Protein AF-A0A1U9JNX7-F1 (afdb_monomer_lite)

Secondary structure (DSSP, 8-state):
-EEEEEEEEE-TT-SSPEEEEEEEEEEETTEEEEEEEE-HHHHTSSS---SBTTTB-S-SSEEEEEEEEGGGTHHHIIIIITTS-TT--------SSS-SEEEEETTEEEEEEE--

pLDDT: mean 70.61, std 17.63, rang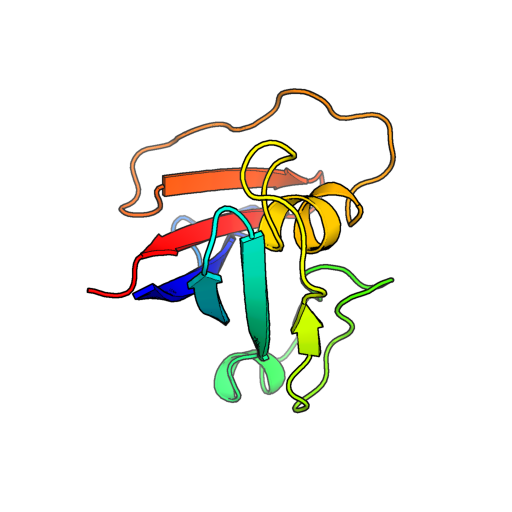e [29.36, 93.06]

Sequence (116 aa):
MIREMYAGLLVPGQQTADAVALIKFEQHNGFEEGTLAYGRQYLSCAHPIALNPAYLPLSPEVFAMPRTRTRDGGALHLTLQNALPDAWGRLASLTNLSWRCCVTLPYYSYCLRSHA

Foldseek 3Di:
DKWKKFKFKFFPPDPDTDGFWIWIWDDDPQKIWTKIATDPVLLPDPDRDFLACVQGNSDRDIHTQDIDGVVVVHSCCCRNVVSDPPPDDDDFDDDDDQFDTWADDPGIIMTMHTDD

Structure (mmCIF, N/CA/C/O backbone):
data_AF-A0A1U9JNX7-F1
#
_entry.id   AF-A0A1U9JNX7-F1
#
loop_
_atom_site.group_PDB
_atom_site.id
_atom_site.type_symbol
_atom_site.label_atom_id
_atom_site.label_alt_id
_atom_site.label_comp_id
_atom_site.label_asym_id
_atom_site.label_entity_id
_atom_site.label_seq_id
_atom_site.pdbx_PDB_ins_code
_atom_site.Cartn_x
_atom_site.Cartn_y
_atom_site.Cartn_z
_atom_site.occupancy
_atom_site.B_iso_or_equiv
_atom_site.auth_seq_id
_atom_site.auth_comp_id
_atom_site.auth_asym_id
_atom_site.auth_atom_id
_atom_site.pdbx_PDB_model_num
ATOM 1 N N . MET A 1 1 ? 21.014 2.293 -3.783 1.00 75.44 1 MET A N 1
ATOM 2 C CA . MET A 1 1 ? 20.879 2.585 -2.331 1.00 75.44 1 MET A CA 1
ATOM 3 C C . MET A 1 1 ? 19.514 2.092 -1.905 1.00 75.44 1 MET A C 1
ATOM 5 O O . MET A 1 1 ? 18.554 2.445 -2.581 1.00 75.44 1 MET A O 1
ATOM 9 N N . ILE A 1 2 ? 19.439 1.275 -0.853 1.00 79.31 2 ILE A N 1
ATOM 10 C CA . ILE A 1 2 ? 18.167 0.736 -0.359 1.00 79.31 2 ILE A CA 1
ATOM 11 C C . ILE A 1 2 ? 17.679 1.612 0.793 1.00 79.31 2 ILE A C 1
ATOM 13 O O . ILE A 1 2 ? 18.457 1.945 1.687 1.00 79.31 2 ILE A O 1
ATOM 17 N N . ARG A 1 3 ? 16.406 2.001 0.757 1.00 82.19 3 ARG A N 1
ATOM 18 C CA . ARG A 1 3 ? 15.748 2.783 1.803 1.00 82.19 3 ARG A CA 1
ATOM 19 C C . ARG A 1 3 ? 14.436 2.122 2.183 1.00 82.19 3 ARG A C 1
ATOM 21 O O . ARG A 1 3 ? 13.626 1.802 1.323 1.00 82.19 3 ARG A O 1
ATOM 28 N N . GLU A 1 4 ? 14.197 1.991 3.477 1.00 83.31 4 GLU A N 1
ATOM 29 C CA . GLU A 1 4 ? 12.954 1.440 4.006 1.00 83.31 4 GLU A CA 1
ATOM 30 C C . GLU A 1 4 ? 12.125 2.544 4.672 1.00 83.31 4 GLU A C 1
ATOM 32 O O . GLU A 1 4 ? 12.652 3.482 5.281 1.00 83.31 4 GLU A O 1
ATOM 37 N N . MET A 1 5 ? 10.806 2.468 4.523 1.00 80.19 5 MET A N 1
ATOM 38 C CA . MET A 1 5 ? 9.856 3.432 5.065 1.00 80.19 5 MET A CA 1
ATOM 39 C C . MET A 1 5 ? 8.581 2.722 5.502 1.00 80.19 5 MET A C 1
ATOM 41 O O . MET A 1 5 ? 8.068 1.870 4.789 1.00 80.19 5 MET A O 1
ATOM 45 N N . TYR A 1 6 ? 8.019 3.112 6.636 1.00 79.94 6 TYR A N 1
ATOM 46 C CA . TYR A 1 6 ? 6.666 2.725 7.000 1.00 79.94 6 TYR A CA 1
ATOM 47 C C . TYR A 1 6 ? 5.658 3.667 6.350 1.00 79.94 6 TYR A C 1
ATOM 49 O O . TYR A 1 6 ? 5.824 4.890 6.397 1.00 79.94 6 TYR A O 1
ATOM 57 N N . ALA A 1 7 ? 4.598 3.088 5.797 1.00 79.81 7 ALA A N 1
ATOM 58 C CA . ALA A 1 7 ? 3.337 3.769 5.564 1.00 79.81 7 ALA A CA 1
ATOM 59 C C . ALA A 1 7 ? 2.447 3.570 6.786 1.00 79.81 7 ALA A C 1
ATOM 61 O O . ALA A 1 7 ? 2.281 2.454 7.279 1.00 79.81 7 ALA A O 1
ATOM 62 N N . GLY A 1 8 ? 1.891 4.669 7.267 1.00 77.81 8 GLY A N 1
ATOM 63 C CA . GLY A 1 8 ? 0.933 4.715 8.347 1.00 77.81 8 GLY A CA 1
ATOM 64 C C . GLY A 1 8 ? -0.396 5.301 7.899 1.00 77.81 8 GLY A C 1
ATOM 65 O O . GLY A 1 8 ? -0.465 6.023 6.903 1.00 77.81 8 GLY A O 1
ATOM 66 N N . LEU A 1 9 ? -1.441 4.980 8.648 1.00 74.62 9 LEU A N 1
ATOM 67 C CA . LEU A 1 9 ? -2.796 5.472 8.465 1.00 74.62 9 LEU A CA 1
ATOM 68 C C . LEU A 1 9 ? -3.260 6.127 9.763 1.00 74.62 9 LEU A C 1
ATOM 70 O O . LEU A 1 9 ? -3.118 5.554 10.835 1.00 74.62 9 LEU A O 1
ATOM 74 N N . LEU A 1 10 ? -3.821 7.319 9.657 1.00 72.25 10 LEU A N 1
ATOM 75 C CA . LEU A 1 10 ? -4.413 8.076 10.744 1.00 72.25 10 LEU A CA 1
ATOM 76 C C . LEU A 1 10 ? -5.897 8.253 10.431 1.00 72.25 10 LEU A C 1
ATOM 78 O O . LEU A 1 10 ? -6.254 9.044 9.562 1.00 72.25 10 LEU A O 1
ATOM 82 N N . VAL A 1 11 ? -6.776 7.513 11.099 1.00 70.56 11 VAL A N 1
ATOM 83 C CA . VAL A 1 11 ? -8.225 7.699 10.907 1.00 70.56 11 VAL A CA 1
ATOM 84 C C . VAL A 1 11 ? -8.748 8.906 11.710 1.00 70.56 1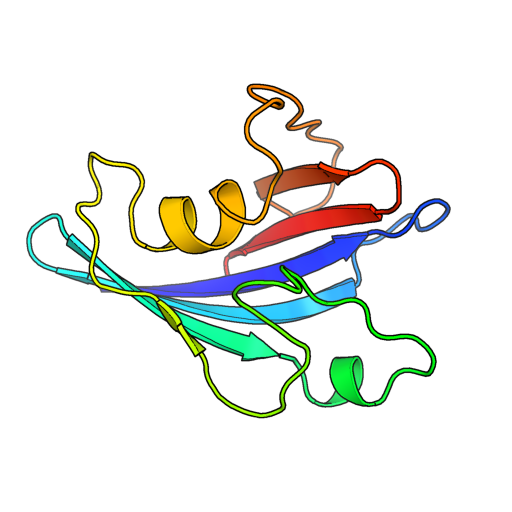1 VAL A C 1
ATOM 86 O O . VAL A 1 11 ? -8.141 9.295 12.711 1.00 70.56 11 VAL A O 1
ATOM 89 N N . PRO A 1 12 ? -9.873 9.529 11.308 1.00 67.50 12 PRO A N 1
ATOM 90 C CA . PRO A 1 12 ? -10.466 10.653 12.022 1.00 67.50 12 PRO A CA 1
ATOM 91 C C . PRO A 1 12 ? -10.746 10.283 13.480 1.00 67.50 12 PRO A C 1
ATOM 93 O O . PRO A 1 12 ? -11.372 9.265 13.764 1.00 67.50 12 PRO A O 1
ATOM 96 N N . GLY A 1 13 ? -10.271 11.113 14.408 1.00 67.25 13 GLY A N 1
ATOM 97 C CA . GLY A 1 13 ? -10.389 10.866 15.848 1.00 67.25 13 GLY A CA 1
ATOM 98 C C . GLY A 1 13 ? -9.213 10.105 16.471 1.00 67.25 13 GLY A C 1
ATOM 99 O O . GLY A 1 13 ? -9.127 10.054 17.697 1.00 67.25 13 GLY A O 1
ATOM 100 N N . GLN A 1 14 ? -8.272 9.576 15.680 1.00 66.19 14 GLN A N 1
ATOM 101 C CA . GLN A 1 14 ? -6.992 9.097 16.205 1.00 66.19 14 GLN A CA 1
ATOM 102 C C . GLN A 1 14 ? -5.990 10.243 16.378 1.00 66.19 14 GLN A C 1
ATOM 104 O O . GLN A 1 14 ? -5.951 11.195 15.602 1.00 66.19 14 GLN A O 1
ATOM 109 N N . GLN A 1 15 ? -5.145 10.115 17.402 1.00 67.62 15 GLN A N 1
ATOM 110 C CA . GLN A 1 15 ? -4.041 11.042 17.676 1.00 67.62 15 GLN A CA 1
ATOM 111 C C . GLN A 1 15 ? -2.704 10.553 17.096 1.00 67.62 15 GLN A C 1
ATOM 113 O O . GLN A 1 15 ? -1.758 11.328 16.981 1.00 67.62 15 GLN A O 1
ATOM 118 N N . THR A 1 16 ? -2.610 9.271 16.733 1.00 67.12 16 THR A N 1
ATOM 119 C CA . THR A 1 16 ? -1.386 8.628 16.242 1.00 67.12 16 THR A CA 1
ATOM 120 C C . THR A 1 16 ? -1.685 7.767 15.028 1.00 67.12 16 THR A C 1
ATOM 122 O O . THR A 1 16 ? -2.687 7.060 15.020 1.00 67.12 16 THR A O 1
ATOM 125 N N . ALA A 1 17 ? -0.803 7.809 14.028 1.00 70.69 17 ALA A N 1
ATOM 126 C CA . ALA A 1 17 ? -0.918 6.958 12.852 1.00 70.69 17 ALA A CA 1
ATOM 127 C C . ALA A 1 17 ? -0.519 5.512 13.187 1.00 70.69 17 ALA A C 1
ATOM 129 O O . ALA A 1 17 ? 0.559 5.282 13.744 1.00 70.69 17 ALA A O 1
ATOM 130 N N . ASP A 1 18 ? -1.350 4.556 12.788 1.00 74.06 18 ASP A N 1
ATOM 131 C CA . ASP A 1 18 ? -1.047 3.130 12.840 1.00 74.06 18 ASP A CA 1
ATOM 132 C C . ASP A 1 18 ? -0.112 2.769 11.688 1.00 74.06 18 ASP A C 1
ATOM 134 O O . ASP A 1 18 ? -0.351 3.170 10.553 1.00 74.06 18 ASP A O 1
ATOM 138 N N . ALA A 1 19 ? 0.960 2.015 11.941 1.00 79.56 19 ALA A N 1
ATOM 139 C CA . ALA A 1 19 ? 1.817 1.513 10.868 1.00 79.56 19 ALA A CA 1
ATOM 140 C C . ALA A 1 19 ? 1.085 0.398 10.103 1.00 79.56 19 ALA A C 1
ATOM 142 O O . ALA A 1 19 ? 0.796 -0.658 10.663 1.00 79.56 19 ALA A O 1
ATOM 143 N N . VAL A 1 20 ? 0.798 0.626 8.820 1.00 84.69 20 VAL A N 1
ATOM 144 C CA . VAL A 1 20 ? -0.060 -0.256 8.011 1.00 84.69 20 VAL A CA 1
ATOM 145 C C . VAL A 1 20 ? 0.700 -1.055 6.965 1.00 84.69 20 VAL A C 1
ATOM 147 O O . VAL A 1 20 ? 0.283 -2.156 6.613 1.00 84.69 20 VAL A O 1
ATOM 150 N N . ALA A 1 21 ? 1.819 -0.528 6.469 1.00 86.69 21 ALA A N 1
ATOM 151 C CA . ALA A 1 21 ? 2.631 -1.188 5.456 1.00 86.69 21 ALA A CA 1
ATOM 152 C C . ALA A 1 21 ? 4.110 -0.819 5.587 1.00 86.69 21 ALA A C 1
ATOM 154 O O . ALA A 1 21 ? 4.465 0.262 6.061 1.00 86.69 21 ALA A O 1
ATOM 155 N N . LEU A 1 22 ? 4.973 -1.720 5.125 1.00 88.88 22 LEU A N 1
ATOM 156 C CA . LEU A 1 22 ? 6.389 -1.461 4.913 1.00 88.88 22 LEU A CA 1
ATOM 157 C C . LEU A 1 22 ? 6.628 -1.245 3.423 1.00 88.88 22 LEU A C 1
ATOM 159 O O . LEU A 1 22 ? 6.181 -2.024 2.582 1.00 88.88 22 LEU A O 1
ATOM 163 N N . ILE A 1 23 ? 7.367 -0.191 3.121 1.00 85.88 23 ILE A N 1
ATOM 164 C CA . ILE A 1 23 ? 7.760 0.199 1.783 1.00 85.88 23 ILE A CA 1
ATOM 165 C C . ILE A 1 23 ? 9.279 0.120 1.699 1.00 85.88 23 ILE A C 1
ATOM 167 O O . ILE A 1 23 ? 9.987 0.665 2.546 1.00 85.88 23 ILE A O 1
ATOM 171 N N . LYS A 1 24 ? 9.783 -0.554 0.672 1.00 89.31 24 LYS A N 1
ATOM 172 C CA . LYS A 1 24 ? 11.211 -0.633 0.369 1.00 89.31 24 LYS A CA 1
ATOM 173 C C . LYS A 1 24 ? 11.457 0.015 -0.974 1.00 89.31 24 LYS A C 1
ATOM 175 O O . LYS A 1 24 ? 10.750 -0.292 -1.925 1.00 89.31 24 LYS A O 1
ATOM 180 N N . PHE A 1 25 ? 12.448 0.889 -1.032 1.00 84.50 25 PHE A N 1
ATOM 181 C CA . PHE A 1 25 ? 12.885 1.561 -2.241 1.00 84.50 25 PHE A CA 1
ATOM 182 C C . PHE A 1 25 ? 14.318 1.199 -2.556 1.00 84.50 25 PHE A C 1
ATOM 184 O O . PHE A 1 25 ? 15.172 1.167 -1.670 1.00 84.50 25 PHE A O 1
ATOM 191 N N . GLU A 1 26 ? 14.581 1.021 -3.838 1.00 88.38 26 GLU A N 1
ATOM 192 C CA . GLU A 1 26 ? 15.908 0.859 -4.390 1.00 88.38 26 GLU A CA 1
ATOM 193 C C . GLU A 1 26 ? 16.136 1.965 -5.412 1.00 88.38 26 GLU A C 1
ATOM 195 O O . GLU A 1 26 ? 15.405 2.101 -6.393 1.00 88.38 26 GLU A O 1
ATOM 200 N N . GLN A 1 27 ? 17.154 2.789 -5.168 1.00 84.56 27 GLN A N 1
ATOM 201 C CA . GLN A 1 27 ? 17.514 3.879 -6.067 1.00 84.56 27 GLN A CA 1
ATOM 202 C C . GLN A 1 27 ? 18.822 3.574 -6.797 1.00 84.56 27 GLN A C 1
ATOM 204 O O . GLN A 1 27 ? 19.870 3.402 -6.161 1.00 84.56 27 GLN A O 1
ATOM 209 N N . HIS A 1 28 ? 18.755 3.534 -8.130 1.00 85.50 28 HIS A N 1
ATOM 210 C CA . HIS A 1 28 ? 19.861 3.209 -9.032 1.00 85.50 28 HIS A CA 1
ATOM 211 C C . HIS A 1 28 ? 19.812 4.093 -10.291 1.00 85.50 28 HIS A C 1
ATOM 213 O O . HIS A 1 28 ? 18.810 4.142 -11.004 1.00 85.50 28 HIS A O 1
ATOM 219 N N . ASN A 1 29 ? 20.915 4.792 -10.591 1.00 87.56 29 ASN A N 1
ATOM 220 C CA . ASN A 1 29 ? 21.101 5.606 -11.806 1.00 87.56 29 ASN A CA 1
ATOM 221 C C . ASN A 1 29 ? 19.985 6.637 -12.082 1.00 87.56 29 ASN A C 1
ATOM 223 O O . ASN A 1 29 ? 19.560 6.810 -13.222 1.00 87.56 29 ASN A O 1
ATOM 227 N N . GLY A 1 30 ? 19.487 7.316 -11.042 1.00 85.44 30 GLY A N 1
ATOM 228 C CA . GLY A 1 30 ? 18.412 8.313 -11.179 1.00 85.44 30 GLY A CA 1
ATOM 229 C C . GLY A 1 30 ? 17.014 7.719 -11.395 1.00 85.44 30 GLY A C 1
ATOM 230 O O . GLY A 1 30 ? 16.080 8.451 -11.729 1.00 85.44 30 GLY A O 1
ATOM 231 N N . PHE A 1 31 ? 16.871 6.409 -11.205 1.00 86.69 31 PHE A N 1
ATOM 232 C CA . PHE A 1 31 ? 15.595 5.715 -11.112 1.00 86.69 31 PHE A CA 1
ATOM 233 C C . PHE A 1 31 ? 15.392 5.196 -9.696 1.00 86.69 31 PHE A C 1
ATOM 235 O O . PHE A 1 31 ? 16.355 4.876 -8.999 1.00 86.69 31 PHE A O 1
ATOM 242 N N . GLU A 1 32 ? 14.132 5.099 -9.312 1.00 85.81 32 GLU A N 1
ATOM 243 C CA . GLU A 1 32 ? 13.670 4.493 -8.078 1.00 85.81 32 GLU A CA 1
ATOM 244 C C . GLU A 1 32 ? 12.639 3.423 -8.431 1.00 85.81 32 GLU A C 1
ATOM 246 O O . GLU A 1 32 ? 11.761 3.644 -9.265 1.00 85.81 32 GLU A O 1
ATOM 251 N N . GLU A 1 33 ? 12.763 2.264 -7.812 1.00 88.81 33 GLU A N 1
ATOM 252 C CA . GLU A 1 33 ? 11.781 1.185 -7.829 1.00 88.81 33 GLU A CA 1
ATOM 253 C C . GLU A 1 33 ? 11.588 0.679 -6.407 1.00 88.81 33 GLU A C 1
ATOM 255 O O . GLU A 1 33 ? 12.306 1.095 -5.494 1.00 88.81 33 GLU A O 1
ATOM 260 N N . GLY A 1 34 ? 10.603 -0.180 -6.180 1.00 88.69 34 GLY A N 1
ATOM 261 C CA . GLY A 1 34 ? 10.430 -0.695 -4.838 1.00 88.69 34 GLY A CA 1
ATOM 262 C C . GLY A 1 34 ? 9.314 -1.695 -4.677 1.00 88.69 34 GLY A C 1
ATOM 263 O O . GLY A 1 34 ? 8.689 -2.141 -5.633 1.00 88.69 34 GLY A O 1
ATOM 264 N N . THR A 1 35 ? 9.048 -2.023 -3.424 1.00 91.38 35 THR A N 1
ATOM 265 C CA . THR A 1 35 ? 7.987 -2.944 -3.041 1.00 91.38 35 THR A CA 1
ATOM 266 C C . THR A 1 35 ? 7.217 -2.424 -1.844 1.00 91.38 35 THR A C 1
ATOM 268 O O . THR A 1 35 ? 7.805 -1.808 -0.953 1.00 91.38 35 THR A O 1
ATOM 271 N N . LEU A 1 36 ? 5.928 -2.729 -1.786 1.00 89.94 36 LEU A N 1
ATOM 272 C CA . LEU A 1 36 ? 5.066 -2.442 -0.651 1.00 89.94 36 LEU A CA 1
ATOM 273 C C . LEU A 1 36 ? 4.452 -3.738 -0.133 1.00 89.94 36 LEU A C 1
ATOM 275 O O . LEU A 1 36 ? 3.923 -4.529 -0.907 1.00 89.94 36 LEU A O 1
ATOM 279 N N . ALA A 1 37 ? 4.487 -3.937 1.179 1.00 92.38 37 ALA A N 1
ATOM 280 C CA . ALA A 1 37 ? 3.820 -5.053 1.836 1.00 92.38 37 ALA A CA 1
ATOM 281 C C . ALA A 1 37 ? 2.982 -4.545 3.008 1.00 92.38 37 ALA A C 1
ATOM 283 O O . ALA A 1 37 ? 3.490 -3.819 3.867 1.00 92.38 37 ALA A O 1
ATOM 284 N N . TYR A 1 38 ? 1.714 -4.947 3.066 1.00 90.94 38 TYR A N 1
ATOM 285 C CA . TYR A 1 38 ? 0.875 -4.672 4.227 1.00 90.94 38 TYR A CA 1
ATOM 286 C C . TYR A 1 38 ? 1.377 -5.429 5.460 1.00 90.94 38 TYR A C 1
ATOM 288 O O . TYR A 1 38 ? 1.823 -6.576 5.390 1.00 90.94 38 TYR A O 1
ATOM 296 N N . GLY A 1 39 ? 1.285 -4.785 6.620 1.00 90.50 39 GLY A N 1
ATOM 297 C CA . GLY A 1 39 ? 1.582 -5.417 7.894 1.00 90.50 39 GLY A CA 1
ATOM 298 C C . GLY A 1 39 ? 0.580 -6.536 8.174 1.00 90.50 39 GLY A C 1
ATOM 299 O O . GLY A 1 39 ? -0.628 -6.330 8.108 1.00 90.50 39 GLY A O 1
ATOM 300 N N . ARG A 1 40 ? 1.066 -7.722 8.551 1.00 90.88 40 ARG A N 1
ATOM 301 C CA . ARG A 1 40 ? 0.195 -8.869 8.871 1.00 90.88 40 ARG A CA 1
ATOM 302 C C . ARG A 1 40 ? -0.802 -8.551 9.986 1.00 90.88 40 ARG A C 1
ATOM 304 O O . ARG A 1 40 ? -1.955 -8.942 9.900 1.00 90.88 40 ARG A O 1
ATOM 311 N N . GLN A 1 41 ? -0.357 -7.825 11.013 1.00 87.06 41 GLN A N 1
ATOM 312 C CA . GLN A 1 41 ? -1.221 -7.386 12.113 1.00 87.06 41 GLN A CA 1
ATOM 313 C C . GLN A 1 41 ? -2.305 -6.421 11.630 1.00 87.06 41 GLN A C 1
ATOM 315 O O . GLN A 1 41 ? -3.445 -6.535 12.061 1.00 87.06 41 GLN A O 1
ATOM 320 N N . TYR A 1 42 ? -1.957 -5.530 10.698 1.00 85.69 42 TYR A N 1
ATOM 321 C CA . TYR A 1 42 ? -2.891 -4.578 10.113 1.00 85.69 42 TYR A CA 1
ATOM 322 C C . TYR A 1 42 ? -3.976 -5.276 9.284 1.00 85.69 42 TYR A C 1
ATOM 324 O O . TYR A 1 42 ? -5.155 -4.979 9.440 1.00 85.69 42 TYR A O 1
ATOM 332 N N . LEU A 1 43 ? -3.599 -6.265 8.465 1.00 88.94 43 LEU A N 1
ATOM 333 C CA . LEU A 1 43 ? -4.553 -7.074 7.692 1.00 88.94 43 LEU A CA 1
ATOM 334 C C . LEU A 1 43 ? -5.515 -7.884 8.576 1.00 88.94 43 LEU A C 1
ATOM 336 O O . LEU A 1 43 ? -6.622 -8.184 8.142 1.00 88.94 43 LEU A O 1
ATOM 340 N N . SER A 1 44 ? -5.103 -8.224 9.799 1.00 87.94 44 SER A N 1
ATOM 341 C CA . SER A 1 44 ? -5.929 -8.942 10.777 1.00 87.94 44 SER A CA 1
ATOM 342 C C . SER A 1 44 ? -6.799 -8.032 11.655 1.00 87.94 44 SER A C 1
ATOM 344 O O . SER A 1 44 ? -7.522 -8.538 12.514 1.00 87.94 44 SER A O 1
ATOM 346 N N . CYS A 1 45 ? -6.729 -6.705 11.502 1.00 85.38 45 CYS A N 1
ATOM 347 C CA . CYS A 1 45 ? -7.609 -5.788 12.228 1.00 85.38 45 CYS A CA 1
ATOM 348 C C . CYS A 1 45 ? -9.077 -5.982 11.810 1.00 85.38 45 CYS A C 1
ATOM 350 O O . CYS A 1 45 ? -9.369 -6.510 10.744 1.00 85.38 45 CYS A O 1
ATOM 352 N N . ALA A 1 46 ? -10.021 -5.525 12.641 1.00 80.44 46 ALA A N 1
ATOM 353 C CA . ALA A 1 46 ? -11.451 -5.698 12.364 1.00 80.44 46 ALA A CA 1
ATOM 354 C C . ALA A 1 46 ? -11.921 -4.947 11.102 1.00 80.44 46 ALA A C 1
ATOM 356 O O . ALA A 1 46 ? -12.801 -5.423 10.393 1.00 80.44 46 ALA A O 1
ATOM 357 N N . HIS A 1 47 ? -11.331 -3.780 10.824 1.00 80.12 47 HIS A N 1
ATOM 358 C CA . HIS A 1 47 ? -11.707 -2.921 9.698 1.00 80.12 47 HIS A CA 1
ATOM 359 C C . HIS A 1 47 ? -10.454 -2.311 9.042 1.00 80.12 47 HIS A C 1
ATOM 361 O O . HIS A 1 47 ? -10.187 -1.121 9.219 1.00 80.12 47 HIS A O 1
ATOM 367 N N . PRO A 1 48 ? -9.633 -3.115 8.340 1.00 82.06 48 PRO A N 1
ATOM 368 C CA . PRO A 1 48 ? -8.470 -2.604 7.630 1.00 82.06 48 PRO A CA 1
ATOM 369 C C . PRO A 1 48 ? -8.918 -1.742 6.448 1.00 82.06 48 PRO A C 1
ATOM 371 O O . PRO A 1 48 ? -9.937 -2.004 5.810 1.00 82.06 48 PRO A O 1
ATOM 374 N N . ILE A 1 49 ? -8.138 -0.711 6.142 1.00 80.69 49 ILE A N 1
ATOM 375 C CA . ILE A 1 49 ? -8.402 0.234 5.058 1.00 80.69 49 ILE A CA 1
ATOM 376 C C . ILE A 1 49 ? -7.256 0.123 4.052 1.00 80.69 49 ILE A C 1
ATOM 378 O O . ILE A 1 49 ? -6.082 0.199 4.410 1.00 80.69 49 ILE A O 1
ATOM 382 N N . ALA A 1 50 ? -7.587 -0.070 2.776 1.00 80.75 50 ALA A N 1
ATOM 383 C CA . ALA A 1 50 ? -6.577 -0.105 1.725 1.00 80.75 50 ALA A CA 1
ATOM 384 C C . ALA A 1 50 ? -5.885 1.263 1.587 1.00 80.75 50 ALA A C 1
ATOM 386 O O . ALA A 1 50 ? -6.541 2.306 1.595 1.00 80.75 50 ALA A O 1
ATOM 387 N N . LEU A 1 51 ? -4.564 1.258 1.385 1.00 75.38 51 LEU A N 1
ATOM 388 C CA . LEU A 1 51 ? -3.787 2.447 1.020 1.00 75.38 51 LEU A CA 1
ATOM 389 C C . LEU A 1 51 ? -4.187 3.012 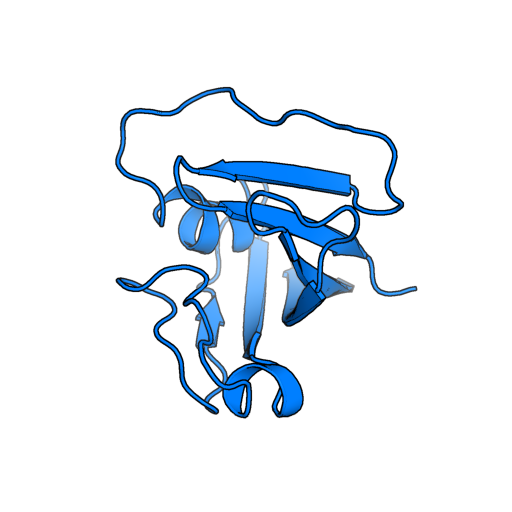-0.351 1.00 75.38 51 LEU A C 1
ATOM 391 O O . LEU A 1 51 ? -3.997 4.190 -0.627 1.00 75.38 51 LEU A O 1
ATOM 395 N N . ASN A 1 52 ? -4.686 2.154 -1.236 1.00 76.06 52 ASN A N 1
ATOM 396 C CA . ASN A 1 52 ? -5.202 2.533 -2.540 1.00 76.06 52 ASN A CA 1
ATOM 397 C C . ASN A 1 52 ? -6.042 1.363 -3.067 1.00 76.06 52 ASN A C 1
ATOM 399 O O . ASN A 1 52 ? -5.469 0.426 -3.607 1.00 76.06 52 ASN A O 1
ATOM 403 N N . PRO A 1 53 ? -7.375 1.359 -2.936 1.00 76.19 53 PRO A N 1
ATOM 404 C CA . PRO A 1 53 ? -8.189 0.221 -3.367 1.00 76.19 53 PRO A CA 1
ATOM 405 C C . PRO A 1 53 ? -7.994 -0.176 -4.840 1.00 76.19 53 PRO A C 1
ATOM 407 O O . PRO A 1 53 ? -8.177 -1.342 -5.176 1.00 76.19 53 PRO A O 1
ATOM 410 N N . ALA A 1 54 ? -7.620 0.774 -5.708 1.00 73.88 54 ALA A N 1
ATOM 411 C CA . ALA A 1 54 ? -7.460 0.541 -7.141 1.00 73.88 54 ALA A CA 1
ATOM 412 C C . ALA A 1 54 ? -6.104 -0.083 -7.517 1.00 73.88 54 ALA A C 1
ATOM 414 O O . ALA A 1 54 ? -6.048 -0.868 -8.460 1.00 73.88 54 ALA A O 1
ATOM 415 N N . TYR A 1 55 ? -5.023 0.230 -6.792 1.00 75.19 55 TYR A N 1
ATOM 416 C CA . TYR A 1 55 ? -3.667 -0.231 -7.147 1.00 75.19 55 TYR A CA 1
ATOM 417 C C . TYR A 1 55 ? -2.911 -0.943 -6.014 1.00 75.19 55 TYR A C 1
ATOM 419 O O . TYR A 1 55 ? -1.939 -1.645 -6.268 1.00 75.19 55 TYR A O 1
ATOM 427 N N . LEU A 1 56 ? -3.354 -0.782 -4.768 1.00 80.25 56 LEU A N 1
ATOM 428 C CA . LEU A 1 56 ? -2.845 -1.439 -3.561 1.00 80.25 56 LEU A CA 1
ATOM 429 C C . LEU A 1 56 ? -4.027 -1.984 -2.732 1.00 80.25 56 LEU A C 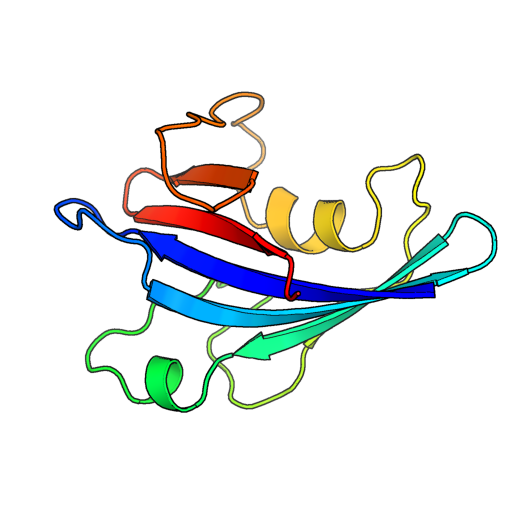1
ATOM 431 O O . LEU A 1 56 ? -4.248 -1.522 -1.606 1.00 80.25 56 LEU A O 1
ATOM 435 N N . PRO A 1 57 ? -4.842 -2.914 -3.260 1.00 86.12 57 PRO A N 1
ATOM 436 C CA . PRO A 1 57 ? -5.910 -3.533 -2.480 1.00 86.12 57 PRO A CA 1
ATOM 437 C C . PRO A 1 57 ? -5.338 -4.262 -1.257 1.00 86.12 57 PRO A C 1
ATOM 439 O O . PRO A 1 57 ? -4.165 -4.630 -1.226 1.00 86.12 57 PRO A O 1
ATOM 442 N N . LEU A 1 58 ? -6.165 -4.484 -0.234 1.00 87.75 58 LEU A N 1
ATOM 443 C CA . LEU A 1 58 ? -5.751 -5.259 0.937 1.00 87.75 58 LEU A CA 1
ATOM 444 C C . LEU A 1 58 ? -5.402 -6.687 0.510 1.00 87.75 58 LEU A C 1
ATOM 446 O O . LEU A 1 58 ? -6.278 -7.467 0.146 1.00 87.75 58 LEU A O 1
ATOM 450 N N . SER A 1 59 ? -4.115 -7.012 0.552 1.00 92.00 59 SER A N 1
ATOM 451 C CA . SER A 1 59 ? -3.585 -8.326 0.202 1.00 92.00 59 SER A CA 1
ATOM 452 C C . SER A 1 59 ? -2.366 -8.631 1.074 1.00 92.00 59 SER A C 1
ATOM 454 O O . SER A 1 59 ? -1.603 -7.711 1.384 1.00 92.00 59 SER A O 1
ATOM 456 N N . PRO A 1 60 ? -2.152 -9.898 1.473 1.00 92.00 60 PRO A N 1
ATOM 457 C CA . PRO A 1 60 ? -0.909 -10.323 2.115 1.00 92.00 60 PRO A CA 1
ATOM 458 C C . PRO A 1 60 ? 0.285 -10.359 1.148 1.00 92.00 60 PRO A C 1
ATOM 460 O O . PRO A 1 60 ? 1.413 -10.575 1.591 1.00 92.00 60 PRO A O 1
ATOM 463 N N . GLU A 1 61 ? 0.051 -10.191 -0.154 1.00 93.06 61 GLU A N 1
ATOM 464 C CA . GLU A 1 61 ? 1.096 -10.201 -1.173 1.00 93.06 61 GLU A CA 1
ATOM 465 C C . GLU A 1 61 ? 1.943 -8.923 -1.167 1.00 93.06 61 GLU A C 1
ATOM 467 O O . GLU A 1 61 ? 1.542 -7.859 -0.689 1.00 93.06 61 GLU A O 1
ATOM 472 N N . VAL A 1 62 ? 3.149 -9.046 -1.721 1.00 91.56 62 VAL A N 1
ATOM 473 C CA . VAL A 1 62 ? 4.054 -7.918 -1.930 1.00 91.56 62 VAL A CA 1
ATOM 474 C C . VAL A 1 62 ? 3.720 -7.267 -3.266 1.00 91.56 62 VAL A C 1
ATOM 476 O O . VAL A 1 62 ? 3.812 -7.898 -4.317 1.00 91.56 62 VAL A O 1
ATOM 479 N N . PHE A 1 63 ? 3.382 -5.985 -3.232 1.00 89.25 63 PHE A N 1
ATOM 480 C CA . PHE A 1 63 ? 3.131 -5.183 -4.420 1.00 89.25 63 PHE A CA 1
ATOM 481 C C . PHE A 1 63 ? 4.439 -4.616 -4.957 1.00 89.25 63 PHE A C 1
ATOM 483 O O . PHE A 1 63 ? 5.174 -3.946 -4.230 1.00 89.25 63 PHE A O 1
ATOM 490 N N . ALA A 1 64 ? 4.719 -4.847 -6.237 1.00 88.31 64 ALA A N 1
ATOM 491 C CA . ALA A 1 64 ? 5.826 -4.196 -6.921 1.00 88.31 64 ALA A CA 1
ATOM 492 C C . ALA A 1 64 ? 5.435 -2.761 -7.299 1.00 88.31 64 ALA A C 1
ATOM 494 O O . ALA A 1 64 ? 4.401 -2.531 -7.925 1.00 88.31 64 ALA A O 1
ATOM 495 N N . MET A 1 65 ? 6.281 -1.797 -6.947 1.00 85.19 65 MET A N 1
ATOM 496 C CA . MET A 1 65 ? 6.181 -0.426 -7.428 1.00 85.19 65 MET A CA 1
ATOM 497 C C . MET A 1 65 ? 7.112 -0.269 -8.632 1.00 85.19 65 MET A C 1
ATOM 499 O O . MET A 1 65 ? 8.326 -0.461 -8.497 1.00 85.19 65 MET A O 1
ATOM 503 N N . PRO A 1 66 ? 6.567 0.061 -9.812 1.00 82.25 66 PRO A N 1
ATOM 504 C CA . PRO A 1 66 ? 7.327 0.044 -11.046 1.00 82.25 66 PRO A CA 1
ATOM 505 C C . PRO A 1 66 ? 8.428 1.102 -11.046 1.00 82.25 66 PRO A C 1
ATOM 507 O O . PRO A 1 66 ? 8.276 2.219 -10.537 1.00 82.25 66 PRO A O 1
ATOM 510 N N . ARG A 1 67 ? 9.540 0.745 -11.689 1.00 85.81 67 ARG A N 1
ATOM 511 C CA . ARG A 1 67 ? 10.702 1.611 -11.850 1.00 85.81 67 ARG A CA 1
ATOM 512 C C . ARG A 1 67 ? 10.323 2.930 -12.515 1.00 85.81 67 ARG A C 1
ATOM 514 O O . ARG A 1 67 ? 9.905 2.967 -13.669 1.00 85.81 67 ARG A O 1
ATOM 521 N N . THR A 1 68 ? 10.548 4.018 -11.793 1.00 84.00 68 THR A N 1
ATOM 522 C CA . THR A 1 68 ? 10.190 5.378 -12.193 1.00 84.00 68 THR A CA 1
ATOM 523 C C . THR A 1 68 ? 11.392 6.296 -12.017 1.00 84.00 68 THR A C 1
ATOM 525 O O . THR A 1 68 ? 12.252 6.084 -11.164 1.00 84.00 68 THR A O 1
ATOM 528 N N . ARG A 1 69 ? 11.508 7.327 -12.850 1.00 81.81 69 ARG A N 1
ATOM 529 C CA . ARG A 1 69 ? 12.592 8.308 -12.728 1.00 81.81 69 ARG A CA 1
ATOM 530 C C . ARG A 1 69 ? 12.440 9.101 -11.430 1.00 81.81 69 ARG A C 1
ATOM 532 O O . ARG A 1 69 ? 11.378 9.651 -11.157 1.00 81.81 69 ARG A O 1
ATOM 539 N N . THR A 1 70 ? 13.520 9.236 -10.663 1.00 80.56 70 THR A N 1
ATOM 540 C CA . THR A 1 70 ? 13.510 9.978 -9.390 1.00 80.56 70 THR A CA 1
ATOM 541 C C . THR A 1 70 ? 13.131 11.449 -9.593 1.00 80.56 70 THR A C 1
ATOM 543 O O . THR A 1 70 ? 12.409 12.017 -8.781 1.00 80.56 70 THR A O 1
ATOM 546 N N . ARG A 1 71 ? 13.555 12.066 -10.709 1.00 78.12 71 ARG A N 1
ATOM 547 C CA . ARG A 1 71 ? 13.201 13.460 -11.048 1.00 78.12 71 ARG A CA 1
ATOM 548 C C . ARG A 1 71 ? 11.709 13.668 -11.334 1.00 78.12 71 ARG A C 1
ATOM 550 O O . ARG A 1 71 ? 11.229 14.784 -11.208 1.00 78.12 71 ARG A O 1
ATOM 557 N N . ASP A 1 72 ? 11.014 12.602 -11.727 1.00 75.38 72 ASP A N 1
ATOM 558 C CA . ASP A 1 72 ? 9.580 12.594 -12.024 1.00 75.38 72 ASP A CA 1
ATOM 559 C C . ASP A 1 72 ? 8.768 12.183 -10.770 1.00 75.38 72 ASP A C 1
ATOM 561 O O . ASP A 1 72 ? 7.589 11.863 -10.858 1.00 75.38 72 ASP A O 1
ATOM 565 N N . GLY A 1 73 ? 9.406 12.178 -9.587 1.00 66.69 73 GLY A N 1
ATOM 566 C CA . GLY A 1 73 ? 8.787 11.868 -8.295 1.00 66.69 73 GLY A CA 1
ATOM 567 C C . GLY A 1 73 ? 9.092 10.469 -7.745 1.00 66.69 73 GLY A C 1
ATOM 568 O O . GLY A 1 73 ? 8.771 10.201 -6.588 1.00 66.69 73 GLY A O 1
ATOM 569 N N . GLY A 1 74 ? 9.747 9.597 -8.520 1.00 75.12 74 GLY A N 1
ATOM 570 C CA . GLY A 1 74 ? 10.107 8.242 -8.083 1.00 75.12 74 GLY A CA 1
ATOM 571 C C . GLY A 1 74 ? 8.925 7.266 -8.030 1.00 75.12 74 GLY A C 1
ATOM 572 O O . GLY A 1 74 ? 7.802 7.589 -8.421 1.00 75.12 74 GLY A O 1
ATOM 573 N N . ALA A 1 75 ? 9.180 6.041 -7.570 1.00 72.75 75 ALA A N 1
ATOM 574 C CA . ALA A 1 75 ? 8.196 4.950 -7.572 1.00 72.75 75 ALA A CA 1
ATOM 575 C C . ALA A 1 75 ? 7.032 5.207 -6.600 1.00 72.75 75 ALA A C 1
ATOM 577 O O . ALA A 1 75 ? 5.910 4.728 -6.798 1.00 72.75 75 ALA A O 1
ATOM 578 N N . LEU A 1 76 ? 7.284 6.015 -5.567 1.00 67.19 76 LEU A N 1
ATOM 579 C CA . LEU A 1 76 ? 6.276 6.415 -4.593 1.00 67.19 76 LEU A CA 1
ATOM 580 C C . LEU A 1 76 ? 5.232 7.369 -5.199 1.00 67.19 76 LEU A C 1
ATOM 582 O O . LEU A 1 76 ? 4.053 7.275 -4.862 1.00 67.19 76 LEU A O 1
ATOM 586 N N . HIS A 1 77 ? 5.639 8.256 -6.115 1.00 62.75 77 HIS A N 1
ATOM 587 C CA . HIS A 1 77 ? 4.761 9.266 -6.712 1.00 62.75 77 HIS A CA 1
ATOM 588 C C . HIS A 1 77 ? 3.613 8.628 -7.500 1.00 62.75 77 HIS A C 1
ATOM 590 O O . HIS A 1 77 ? 2.455 8.928 -7.236 1.00 62.75 77 HIS A O 1
ATOM 596 N N . LEU A 1 78 ? 3.897 7.676 -8.390 1.00 57.03 78 LEU A N 1
ATOM 597 C CA . LEU A 1 78 ? 2.850 7.034 -9.191 1.00 57.03 78 LEU A CA 1
ATOM 598 C C . LEU A 1 78 ? 1.976 6.066 -8.386 1.00 57.03 78 LEU A C 1
ATOM 600 O O . LEU A 1 78 ? 0.807 5.909 -8.705 1.00 57.03 78 LEU A O 1
ATOM 604 N N . THR A 1 79 ? 2.498 5.436 -7.335 1.00 59.03 79 THR A N 1
ATOM 605 C CA . THR A 1 79 ? 1.739 4.414 -6.592 1.00 59.03 79 THR A CA 1
ATOM 606 C C . THR A 1 79 ? 0.819 5.028 -5.524 1.00 59.03 79 THR A C 1
ATOM 608 O O . THR A 1 79 ? -0.293 4.545 -5.305 1.00 59.03 79 THR A O 1
ATOM 611 N N . LEU A 1 80 ? 1.263 6.115 -4.875 1.00 57.50 80 LEU A N 1
ATOM 612 C CA . LEU A 1 80 ? 0.521 6.799 -3.807 1.00 57.50 80 LEU A CA 1
ATOM 613 C C . LEU A 1 80 ? -0.163 8.104 -4.251 1.00 57.50 80 LEU A C 1
ATOM 615 O O . LEU A 1 80 ? -1.182 8.436 -3.659 1.00 57.50 80 LEU A O 1
ATOM 619 N N . GLN A 1 81 ? 0.320 8.838 -5.268 1.00 51.69 81 GLN A N 1
ATOM 620 C CA . GLN A 1 81 ? -0.417 10.014 -5.780 1.00 51.69 81 GLN A CA 1
ATOM 621 C C . GLN A 1 81 ? -1.505 9.633 -6.790 1.00 51.69 81 GLN A C 1
ATOM 623 O O . GLN A 1 81 ? -2.580 10.213 -6.737 1.00 51.69 81 GLN A O 1
ATOM 628 N N . ASN A 1 82 ? -1.296 8.614 -7.636 1.00 48.25 82 ASN A N 1
ATOM 629 C CA . ASN A 1 82 ? -2.326 8.119 -8.576 1.00 48.25 82 ASN A CA 1
ATOM 630 C C . ASN A 1 82 ? -3.443 7.305 -7.878 1.00 48.25 82 ASN A C 1
ATOM 632 O O . ASN A 1 82 ? -4.424 6.899 -8.492 1.00 48.25 82 ASN A O 1
ATOM 636 N N . ALA A 1 83 ? -3.276 7.038 -6.578 1.00 45.34 83 ALA A N 1
ATOM 637 C CA . ALA A 1 83 ? -4.304 6.504 -5.682 1.00 45.34 83 ALA A CA 1
ATOM 638 C C . ALA A 1 83 ? -5.428 7.486 -5.379 1.00 45.34 83 ALA A C 1
ATOM 640 O O . ALA A 1 83 ? -6.465 7.111 -4.833 1.00 45.34 83 ALA A O 1
ATOM 641 N N . LEU A 1 84 ? -5.154 8.760 -5.626 1.00 43.53 84 LEU A N 1
ATOM 642 C CA . LEU A 1 84 ? -5.985 9.865 -5.220 1.00 43.53 84 LEU A CA 1
ATOM 643 C C . LEU A 1 84 ? -6.697 10.355 -6.480 1.00 43.53 84 LEU A C 1
ATOM 645 O O . LEU A 1 84 ? -6.043 10.504 -7.511 1.00 43.53 84 LEU A O 1
ATOM 649 N N . PRO A 1 85 ? -8.018 10.590 -6.436 1.00 38.25 85 PRO A N 1
ATOM 650 C CA . PRO A 1 85 ? -8.713 11.179 -7.573 1.00 38.25 85 PRO A CA 1
ATOM 651 C C . PRO A 1 85 ? 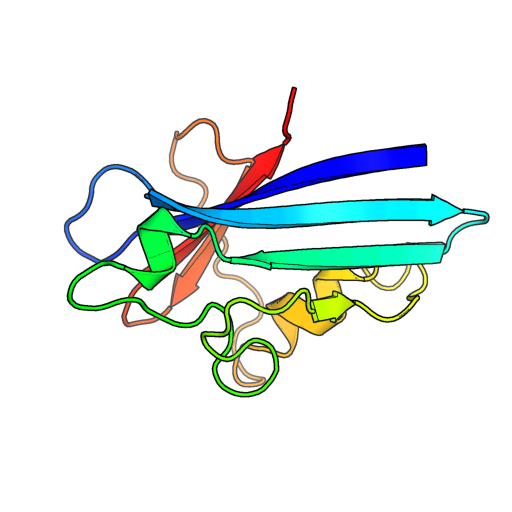-8.010 12.484 -7.984 1.00 38.25 85 PRO A C 1
ATOM 653 O O . PRO A 1 85 ? -7.635 13.268 -7.110 1.00 38.25 85 PRO A O 1
ATOM 656 N N . ASP A 1 86 ? -7.852 12.698 -9.297 1.00 40.41 86 ASP A N 1
ATOM 657 C CA . ASP A 1 86 ? -7.075 13.739 -10.008 1.00 40.41 86 ASP A CA 1
ATOM 658 C C . ASP A 1 86 ? -7.145 15.195 -9.486 1.00 40.41 86 ASP A C 1
ATOM 660 O O . ASP A 1 86 ? -6.437 16.075 -9.973 1.00 40.41 86 ASP A O 1
ATOM 664 N N . ALA A 1 87 ? -7.990 15.510 -8.509 1.00 29.36 87 ALA A N 1
ATOM 665 C CA . ALA A 1 87 ? -8.307 16.876 -8.126 1.00 29.36 87 ALA A CA 1
ATOM 666 C C . ALA A 1 87 ? -7.382 17.518 -7.067 1.00 29.36 87 ALA A C 1
ATOM 668 O O . ALA A 1 87 ? -7.450 18.736 -6.901 1.00 29.36 87 ALA A O 1
ATOM 669 N N . TRP A 1 88 ? -6.573 16.791 -6.285 1.00 45.31 88 TRP A N 1
ATOM 670 C CA . TRP A 1 88 ? -6.117 17.322 -4.975 1.00 45.31 88 TRP A CA 1
ATOM 671 C C . TRP A 1 88 ? -4.623 17.619 -4.840 1.00 45.31 88 TRP A C 1
ATOM 673 O O . TRP A 1 88 ? -3.963 17.257 -3.862 1.00 45.31 88 TRP A O 1
ATOM 683 N N . GLY A 1 89 ? -4.096 18.399 -5.781 1.00 30.36 89 GLY A N 1
ATOM 684 C CA . GLY A 1 89 ? -2.857 19.133 -5.550 1.00 30.36 89 GLY A CA 1
ATOM 685 C C . GLY A 1 89 ? -2.968 20.019 -4.298 1.00 30.36 89 GLY A C 1
ATOM 686 O O . GLY A 1 89 ? -3.705 20.999 -4.306 1.00 30.36 89 GLY A O 1
ATOM 687 N N . ARG A 1 90 ? -2.160 19.715 -3.269 1.00 37.75 90 ARG A N 1
ATOM 688 C CA . ARG A 1 90 ? -1.872 20.526 -2.057 1.00 37.75 90 ARG A CA 1
ATOM 689 C C . ARG A 1 90 ? -2.798 20.396 -0.838 1.00 37.75 90 ARG A C 1
ATOM 691 O O . ARG A 1 90 ? -3.322 21.401 -0.376 1.00 37.75 90 ARG A O 1
ATOM 698 N N . LEU A 1 91 ? -2.834 19.236 -0.182 1.00 34.84 91 LEU A N 1
ATOM 699 C CA . LEU A 1 91 ? -3.124 19.182 1.265 1.00 34.84 91 LEU A CA 1
ATOM 700 C C . LEU A 1 91 ? -2.231 18.153 1.975 1.00 34.84 91 LEU A C 1
ATOM 702 O O . LEU A 1 91 ? -2.674 17.090 2.403 1.00 34.84 91 LEU A O 1
ATOM 706 N N . ALA A 1 92 ? -0.945 18.493 2.100 1.00 35.94 92 ALA A N 1
ATOM 707 C CA . ALA A 1 92 ? -0.062 17.864 3.073 1.00 35.94 92 ALA A CA 1
ATOM 708 C C . ALA A 1 92 ? -0.026 18.736 4.333 1.00 35.94 92 ALA A C 1
ATOM 710 O O . ALA A 1 92 ? 0.782 19.658 4.437 1.00 35.94 92 ALA A O 1
ATOM 711 N N . SER A 1 93 ? -0.936 18.487 5.274 1.00 34.41 93 SER A N 1
ATOM 712 C CA . SER A 1 93 ? -0.885 19.139 6.584 1.00 34.41 93 SER A CA 1
ATOM 713 C C . SER A 1 93 ? 0.109 18.386 7.464 1.00 34.41 93 SER A C 1
ATOM 715 O O . SER A 1 93 ? -0.159 17.286 7.940 1.00 34.41 93 SER A O 1
ATOM 717 N N . LEU A 1 94 ? 1.289 18.979 7.648 1.00 39.34 94 LEU A N 1
ATOM 718 C CA . LEU A 1 94 ? 2.296 18.536 8.607 1.00 39.34 94 LEU A CA 1
ATOM 719 C C . LEU A 1 94 ? 1.838 18.928 10.015 1.00 39.34 94 LEU A C 1
ATOM 721 O O . LEU A 1 94 ? 1.915 20.098 10.383 1.00 39.34 94 LEU A O 1
ATOM 725 N N . THR A 1 95 ? 1.399 17.963 10.821 1.00 32.69 95 THR A N 1
ATOM 726 C CA . THR A 1 95 ? 1.223 18.179 12.262 1.00 32.69 95 THR A CA 1
ATOM 727 C C . THR A 1 95 ? 2.088 17.194 13.038 1.00 32.69 95 THR A C 1
ATOM 729 O O . THR A 1 95 ? 1.794 16.006 13.094 1.00 32.69 95 THR A O 1
ATOM 732 N N . ASN A 1 96 ? 3.186 17.725 13.577 1.00 35.84 96 ASN A N 1
ATOM 733 C CA . ASN A 1 96 ? 3.965 17.293 14.744 1.00 35.84 96 ASN A CA 1
ATOM 734 C C . ASN A 1 96 ? 3.821 15.833 15.230 1.00 35.84 96 ASN A C 1
ATOM 736 O O . ASN A 1 96 ? 3.491 15.564 16.380 1.00 35.84 96 ASN A O 1
ATOM 740 N N . LEU A 1 97 ? 4.115 14.882 14.353 1.00 43.25 97 LEU A N 1
ATOM 741 C CA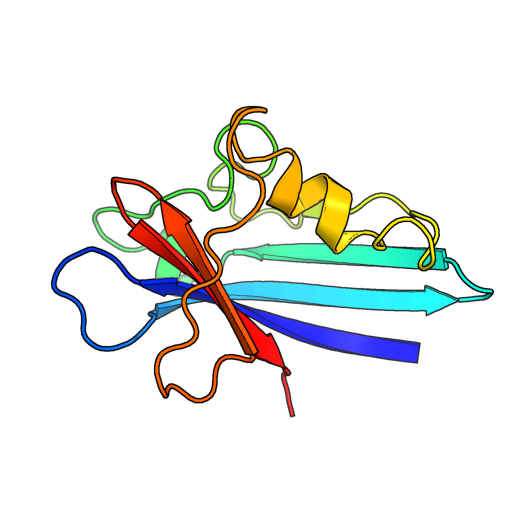 . LEU A 1 97 ? 4.365 13.483 14.676 1.00 43.25 97 LEU A CA 1
ATOM 742 C C . LEU A 1 97 ? 5.634 13.113 13.898 1.00 43.25 97 LEU A C 1
ATOM 744 O O . LEU A 1 97 ? 5.906 13.713 12.863 1.00 43.25 97 LEU A O 1
ATOM 748 N N . SER A 1 98 ? 6.431 12.149 14.353 1.00 52.53 98 SER A N 1
ATOM 749 C CA . SER A 1 98 ? 7.708 11.729 13.733 1.00 52.53 98 SER A CA 1
ATOM 750 C C . SER A 1 98 ? 7.596 11.137 12.302 1.00 52.53 98 SER A C 1
ATOM 752 O O . SER A 1 98 ? 8.450 10.356 11.877 1.00 52.53 98 SER A O 1
ATOM 754 N N . TRP A 1 99 ? 6.537 11.480 11.568 1.00 51.34 99 TRP A N 1
ATOM 755 C CA . TRP A 1 99 ? 6.165 11.099 10.213 1.00 51.34 99 TRP A CA 1
ATOM 756 C C . TRP A 1 99 ? 6.354 12.306 9.277 1.00 51.34 99 TRP A C 1
ATOM 758 O O . TRP A 1 99 ? 5.957 13.426 9.578 1.00 51.34 99 TRP A O 1
ATOM 768 N N . ARG A 1 100 ? 7.023 12.086 8.144 1.00 48.84 100 ARG A N 1
ATOM 769 C CA . ARG A 1 100 ? 7.596 13.120 7.266 1.00 48.84 100 ARG A CA 1
ATOM 770 C C . ARG A 1 100 ? 6.641 13.674 6.207 1.00 48.84 100 ARG A C 1
ATOM 772 O O . ARG A 1 100 ? 6.854 14.794 5.766 1.00 48.84 100 ARG A O 1
ATOM 779 N N . CYS A 1 101 ? 5.629 12.916 5.795 1.00 49.53 101 CYS A N 1
ATOM 780 C CA . CYS A 1 101 ? 4.625 13.353 4.820 1.00 49.53 101 CYS A CA 1
ATOM 781 C C . CYS A 1 101 ? 3.285 12.765 5.225 1.00 49.53 101 CYS A C 1
ATOM 783 O O . CYS A 1 101 ? 3.205 11.539 5.268 1.00 49.53 101 CYS A O 1
ATOM 785 N N . CYS A 1 102 ? 2.274 13.598 5.488 1.00 48.19 102 CYS A N 1
ATOM 786 C CA . CYS A 1 102 ? 0.910 13.124 5.690 1.00 48.19 102 CYS A CA 1
ATOM 787 C C . CYS A 1 102 ? -0.037 13.688 4.625 1.00 48.19 102 CYS A C 1
ATOM 789 O O . CYS A 1 102 ? 0.036 14.874 4.322 1.00 48.19 102 CYS A O 1
ATOM 791 N N . VAL A 1 103 ? -0.896 12.847 4.047 1.00 54.34 103 VAL A N 1
ATOM 792 C CA . VAL A 1 103 ? -1.917 13.221 3.054 1.00 54.34 103 VAL A CA 1
ATOM 793 C C . VAL A 1 103 ? -3.280 12.956 3.668 1.00 54.34 103 VAL A C 1
ATOM 795 O O . VAL A 1 103 ? -3.551 11.814 4.018 1.00 54.34 103 VAL A O 1
ATOM 798 N N . THR A 1 104 ? -4.127 13.975 3.801 1.00 52.09 104 THR A N 1
ATOM 799 C CA . THR A 1 104 ? -5.463 13.835 4.403 1.00 52.09 104 THR A CA 1
ATOM 800 C C . THR A 1 104 ? -6.531 13.629 3.333 1.00 52.09 104 THR A C 1
ATOM 802 O O . THR A 1 104 ? -6.704 14.466 2.452 1.00 52.09 104 THR A O 1
ATOM 805 N N . LEU A 1 105 ? -7.267 12.525 3.437 1.00 55.12 105 LEU A N 1
ATOM 806 C CA . LEU A 1 105 ? -8.486 12.211 2.692 1.00 55.12 105 LEU A CA 1
ATOM 807 C C . LEU A 1 105 ? -9.717 12.484 3.577 1.00 55.12 105 LEU A C 1
ATOM 809 O O . LEU A 1 105 ? -9.585 12.550 4.800 1.00 55.12 105 LEU A O 1
ATOM 813 N N . PRO A 1 106 ? -10.933 12.612 3.007 1.00 50.91 106 PRO A N 1
ATOM 814 C CA . PRO A 1 106 ? -12.157 12.910 3.760 1.00 50.91 106 PRO A CA 1
ATOM 815 C C . PRO A 1 106 ? -12.472 11.877 4.847 1.00 50.91 106 PRO A C 1
ATOM 817 O O . PRO A 1 106 ? -13.222 12.182 5.769 1.00 50.91 106 PRO A O 1
ATOM 820 N N . TYR A 1 107 ? -11.891 10.676 4.751 1.00 54.28 107 TYR A N 1
ATOM 821 C CA . TYR A 1 107 ? -12.149 9.567 5.665 1.00 54.28 107 TYR A CA 1
ATOM 822 C C . TYR A 1 107 ? -10.926 9.094 6.469 1.00 54.28 107 TYR A C 1
ATOM 824 O O . TYR A 1 107 ? -11.128 8.290 7.371 1.00 54.28 107 TYR A O 1
ATOM 832 N N . TYR A 1 108 ? -9.694 9.539 6.171 1.00 56.56 108 TYR A N 1
ATOM 833 C CA . TYR A 1 108 ? -8.445 9.175 6.880 1.00 56.56 108 TYR A CA 1
ATOM 834 C C . TYR A 1 108 ? -7.225 9.905 6.292 1.00 56.56 108 TYR A C 1
ATOM 836 O O . TYR A 1 108 ? -7.288 10.405 5.178 1.00 56.56 108 TYR A O 1
ATOM 844 N N . SER A 1 109 ? -6.088 9.934 6.983 1.00 64.44 109 SER A N 1
ATOM 845 C CA . SER A 1 109 ? -4.819 10.457 6.469 1.00 64.44 109 SER A CA 1
ATOM 846 C C . SER A 1 109 ? -3.767 9.357 6.330 1.00 64.44 109 SER A C 1
ATOM 848 O O . SER A 1 109 ? -3.639 8.509 7.203 1.00 64.44 109 SER A O 1
ATOM 850 N N . TYR A 1 110 ? -2.965 9.377 5.270 1.00 65.25 110 TYR A N 1
ATOM 851 C CA . TYR A 1 110 ? -1.753 8.556 5.168 1.00 65.25 110 TYR A CA 1
ATOM 852 C C . TYR A 1 110 ? -0.564 9.305 5.738 1.00 65.25 110 TYR A C 1
ATOM 854 O O . TYR A 1 110 ? -0.525 10.515 5.588 1.00 65.25 110 TYR A O 1
ATOM 862 N N . CYS A 1 111 ? 0.419 8.617 6.317 1.00 65.31 111 CYS A N 1
ATOM 863 C CA . CYS A 1 111 ? 1.655 9.206 6.828 1.00 65.31 111 CYS A CA 1
ATOM 864 C C . CYS A 1 111 ? 2.876 8.336 6.479 1.00 65.31 111 CYS A C 1
ATOM 866 O O . CYS A 1 111 ? 2.803 7.118 6.551 1.00 65.31 111 CYS A O 1
ATOM 868 N N . LEU A 1 112 ? 4.026 8.923 6.133 1.00 64.56 112 LEU A N 1
ATOM 869 C CA . LEU A 1 112 ? 5.264 8.175 5.834 1.00 64.56 112 LEU A CA 1
ATOM 870 C C . LEU A 1 112 ? 6.357 8.427 6.871 1.00 64.56 112 LEU A C 1
ATOM 872 O O . LEU A 1 112 ? 6.646 9.578 7.191 1.00 64.56 112 LEU A O 1
ATOM 876 N N . ARG A 1 113 ? 7.029 7.382 7.357 1.00 68.25 113 ARG A N 1
ATOM 877 C CA . ARG A 1 113 ? 8.161 7.492 8.296 1.00 68.25 113 ARG A CA 1
ATOM 878 C C . ARG A 1 113 ? 9.326 6.651 7.807 1.00 68.25 113 ARG A C 1
ATOM 880 O O . ARG A 1 113 ? 9.145 5.490 7.475 1.00 68.25 113 ARG A O 1
ATOM 887 N N . SER A 1 114 ? 10.525 7.229 7.767 1.00 62.31 114 SER A N 1
ATOM 888 C CA . SER A 1 114 ? 11.731 6.455 7.452 1.00 62.31 114 SER A CA 1
ATOM 889 C C . SER A 1 114 ? 11.946 5.369 8.508 1.00 62.31 114 SER A C 1
ATOM 891 O O . SER A 1 114 ? 11.813 5.642 9.703 1.00 62.31 114 SER A O 1
ATOM 893 N N . HIS A 1 115 ? 12.298 4.168 8.062 1.00 57.22 115 HIS A N 1
ATOM 894 C CA . HIS A 1 115 ? 12.904 3.159 8.920 1.00 57.22 115 HIS A CA 1
ATOM 895 C C . HIS A 1 115 ? 14.344 3.609 9.213 1.00 57.22 115 HIS A C 1
ATOM 897 O O . HIS A 1 115 ? 15.018 4.086 8.296 1.00 57.22 115 HIS A O 1
ATOM 903 N N . ALA A 1 116 ? 14.747 3.585 10.485 1.00 53.22 116 ALA A N 1
ATOM 904 C CA . ALA A 1 116 ? 16.090 3.972 10.917 1.00 53.22 116 ALA A CA 1
ATOM 905 C C . ALA A 1 116 ? 17.055 2.795 10.772 1.00 53.22 116 ALA A C 1
ATOM 907 O O . ALA A 1 116 ? 16.609 1.663 11.065 1.00 53.22 116 ALA A O 1
#

Radius of gyration: 13.74 Å; chains: 1; bounding box: 33×31×30 Å